Protein AF-A0AA95E1J8-F1 (afdb_monomer)

pLDDT: mean 93.03, std 6.42, range [55.44, 98.38]

Structure (mmCIF, N/CA/C/O backbone):
data_AF-A0AA95E1J8-F1
#
_entry.id   AF-A0AA95E1J8-F1
#
loop_
_atom_site.group_PDB
_atom_site.id
_atom_site.type_symbol
_atom_site.label_atom_id
_atom_site.label_alt_id
_atom_site.label_comp_id
_atom_site.label_asym_id
_atom_site.label_entity_id
_atom_site.label_seq_id
_atom_site.pdbx_PDB_ins_code
_atom_site.Cartn_x
_atom_site.Cartn_y
_atom_site.Cartn_z
_atom_site.occupancy
_atom_site.B_iso_or_equiv
_atom_site.auth_seq_id
_atom_site.auth_comp_id
_atom_site.auth_asym_id
_atom_site.auth_atom_id
_atom_site.pdbx_PDB_model_num
ATOM 1 N N . MET A 1 1 ? -0.603 -2.530 21.726 1.00 78.69 1 MET A N 1
ATOM 2 C CA . MET A 1 1 ? -0.134 -3.486 20.682 1.00 78.69 1 MET A CA 1
ATOM 3 C C . MET A 1 1 ? 0.598 -2.733 19.572 1.00 78.69 1 MET A C 1
ATOM 5 O O . MET A 1 1 ? 0.294 -1.566 19.393 1.00 78.69 1 MET A O 1
ATOM 9 N N . ILE A 1 2 ? 1.497 -3.368 18.795 1.00 86.25 2 ILE A N 1
ATOM 10 C CA . ILE A 1 2 ? 2.241 -2.690 17.702 1.00 86.25 2 ILE A CA 1
ATOM 11 C C . ILE A 1 2 ? 1.295 -1.888 16.793 1.00 86.25 2 ILE A C 1
ATOM 13 O O . ILE A 1 2 ? 1.528 -0.709 16.576 1.00 86.25 2 ILE A O 1
ATOM 17 N N . SER A 1 3 ? 0.189 -2.488 16.340 1.00 87.56 3 SER A N 1
ATOM 18 C CA . SER A 1 3 ? -0.815 -1.833 15.483 1.00 87.56 3 SER A CA 1
ATOM 19 C C . SER A 1 3 ? -1.412 -0.536 16.041 1.00 87.56 3 SER A C 1
ATOM 21 O O . SER A 1 3 ? -1.738 0.350 15.260 1.00 87.56 3 SER A O 1
ATOM 23 N N . GLU A 1 4 ? -1.553 -0.406 17.361 1.00 88.25 4 GLU A N 1
ATOM 24 C CA . GLU A 1 4 ? -2.068 0.821 17.993 1.00 88.25 4 GLU A CA 1
ATOM 25 C C . GLU A 1 4 ? -1.018 1.932 17.992 1.00 88.25 4 GLU A C 1
ATOM 27 O O . GLU A 1 4 ? -1.354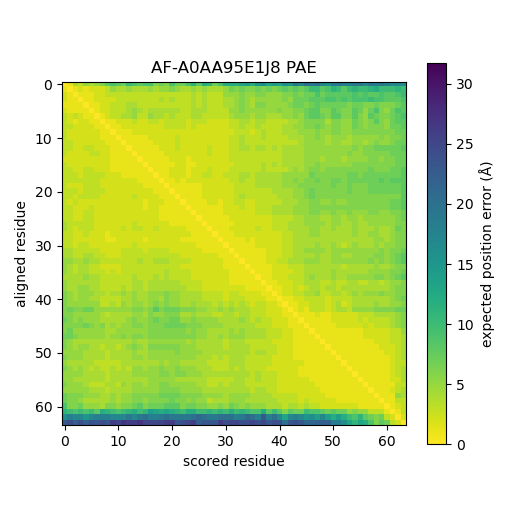 3.098 17.824 1.00 88.25 4 GLU A O 1
ATOM 32 N N . GLU A 1 5 ? 0.254 1.567 18.153 1.00 89.94 5 GLU A N 1
ATOM 33 C CA . GLU A 1 5 ? 1.374 2.507 18.177 1.00 89.94 5 GLU A CA 1
ATOM 34 C C . GLU A 1 5 ? 1.722 3.009 16.769 1.00 89.94 5 GLU A C 1
ATOM 36 O O . GLU A 1 5 ? 1.953 4.199 16.573 1.00 89.94 5 GLU A O 1
ATOM 41 N N . ILE A 1 6 ? 1.730 2.110 15.778 1.00 89.88 6 ILE A N 1
ATOM 42 C CA . ILE A 1 6 ? 2.138 2.434 14.402 1.00 89.88 6 ILE A CA 1
ATOM 43 C C . ILE A 1 6 ? 0.971 2.832 13.488 1.00 89.88 6 ILE A C 1
ATOM 45 O O . ILE A 1 6 ? 1.203 3.335 12.391 1.00 89.88 6 ILE A O 1
ATOM 49 N N . GLY A 1 7 ? -0.273 2.559 13.892 1.00 84.38 7 GLY A N 1
ATOM 50 C CA . GLY A 1 7 ? -1.485 2.898 13.135 1.00 84.38 7 GLY A CA 1
ATOM 51 C C . GLY A 1 7 ? -1.830 1.969 11.960 1.00 84.38 7 GLY A C 1
ATOM 52 O O . GLY A 1 7 ? -2.783 2.243 11.233 1.00 84.38 7 GLY A O 1
ATOM 53 N N . TYR A 1 8 ? -1.098 0.867 11.764 1.00 90.62 8 TYR A N 1
ATOM 54 C CA . TYR A 1 8 ? -1.394 -0.136 10.732 1.00 90.62 8 TYR A CA 1
ATOM 55 C C . TYR A 1 8 ? -2.297 -1.252 11.263 1.00 90.62 8 TYR A C 1
ATOM 57 O O . TYR A 1 8 ?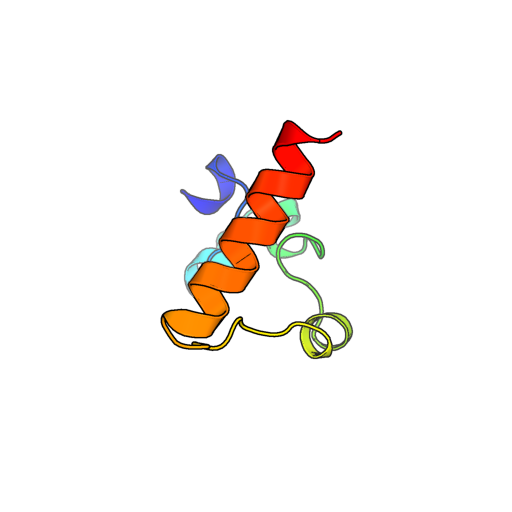 -2.089 -1.779 12.361 1.00 90.62 8 TYR A O 1
ATOM 65 N N . GLY A 1 9 ? -3.259 -1.670 10.437 1.00 92.75 9 GLY A N 1
ATOM 66 C CA . GLY A 1 9 ? -4.159 -2.781 10.742 1.00 92.75 9 GLY A CA 1
ATOM 67 C C . GLY A 1 9 ? -3.391 -4.077 10.999 1.00 92.75 9 GLY A C 1
ATOM 68 O O . GLY A 1 9 ? -2.443 -4.404 10.284 1.00 92.75 9 GLY A O 1
ATOM 69 N N . SER A 1 10 ? -3.785 -4.821 12.033 1.00 93.75 10 SER A N 1
ATOM 70 C CA . SER A 1 10 ? -3.186 -6.129 12.295 1.00 93.75 10 SER A CA 1
ATOM 71 C C . SER A 1 10 ? -3.735 -7.154 11.302 1.00 93.75 10 SER A C 1
ATOM 73 O O . SER A 1 10 ? -4.952 -7.211 11.112 1.00 93.75 10 SER A O 1
ATOM 75 N N . PRO A 1 11 ? -2.887 -8.022 10.725 1.00 93.12 11 PRO A N 1
ATOM 76 C CA . PRO A 1 11 ? -3.360 -9.159 9.942 1.00 93.12 11 PRO A CA 1
ATOM 77 C C . PRO A 1 11 ? -3.915 -10.296 10.822 1.00 93.12 11 PRO A C 1
ATOM 79 O O . PRO A 1 11 ? -4.413 -11.285 10.295 1.00 93.12 11 PRO A O 1
ATOM 82 N N . ASN A 1 12 ? -3.810 -10.201 12.154 1.00 94.69 12 ASN A N 1
ATOM 83 C CA . ASN A 1 12 ? -4.297 -11.218 13.082 1.00 94.69 12 ASN A CA 1
ATOM 84 C C . ASN A 1 12 ? -5.697 -10.850 13.603 1.00 94.69 12 ASN A C 1
ATOM 86 O O . ASN A 1 12 ? -5.891 -9.828 14.262 1.00 94.69 12 ASN A O 1
ATOM 90 N N . GLU A 1 13 ? -6.676 -11.716 13.353 1.00 93.50 13 GLU A N 1
ATOM 91 C CA . GLU A 1 13 ? -8.061 -11.485 13.770 1.00 93.50 13 GLU A CA 1
ATOM 92 C C . GLU A 1 13 ? -8.258 -11.469 15.290 1.00 93.50 13 GLU A C 1
ATOM 94 O O . GLU A 1 13 ? -9.072 -10.695 15.787 1.00 93.50 13 GLU A O 1
ATOM 99 N N . ALA A 1 14 ? -7.530 -12.302 16.042 1.00 95.19 14 ALA A N 1
ATOM 100 C CA . ALA A 1 14 ? -7.601 -12.301 17.503 1.00 95.19 14 ALA A CA 1
ATOM 101 C C . ALA A 1 14 ? -7.060 -10.983 18.064 1.00 95.19 14 ALA A C 1
ATOM 103 O O . ALA A 1 14 ? -7.683 -10.382 18.929 1.00 95.19 14 ALA A O 1
ATOM 104 N N . ALA A 1 15 ? -5.964 -10.483 17.491 1.00 93.44 15 ALA A N 1
ATOM 105 C CA . ALA A 1 15 ? -5.419 -9.177 17.836 1.00 93.44 15 ALA A CA 1
ATOM 106 C C . ALA A 1 15 ? -6.432 -8.051 17.564 1.00 93.44 15 ALA A C 1
ATOM 108 O O . ALA A 1 15 ? -6.638 -7.201 18.422 1.00 93.44 15 ALA A O 1
ATOM 109 N N . LYS A 1 16 ? -7.120 -8.065 16.414 1.00 93.50 16 LYS A N 1
ATOM 110 C CA . LYS A 1 16 ? -8.151 -7.0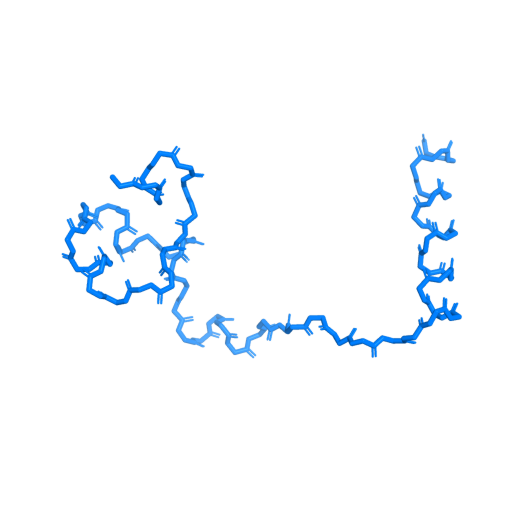64 16.088 1.00 93.50 16 LYS A CA 1
ATOM 111 C C . LYS A 1 16 ? -9.301 -7.030 17.105 1.00 93.50 16 LYS A C 1
ATOM 113 O O . LYS A 1 16 ? -9.829 -5.955 17.368 1.00 93.50 16 LYS A O 1
ATOM 118 N N . LYS A 1 17 ? -9.693 -8.179 17.667 1.00 93.88 17 LYS A N 1
ATOM 119 C CA . LYS A 1 17 ? -10.788 -8.270 18.654 1.00 93.88 17 LYS A CA 1
ATOM 120 C C . LYS A 1 17 ? -10.454 -7.611 19.993 1.00 93.88 17 LYS A C 1
ATOM 122 O O . LYS A 1 17 ? -11.367 -7.129 20.650 1.00 93.88 17 LYS A O 1
ATOM 127 N N . GLU A 1 18 ? -9.177 -7.573 20.362 1.00 94.50 18 GLU A N 1
ATOM 128 C CA . GLU A 1 18 ? -8.701 -6.955 21.607 1.00 94.50 18 GLU A CA 1
ATOM 129 C C . GLU A 1 18 ? -8.424 -5.446 21.460 1.00 94.50 18 GLU A C 1
ATOM 131 O O . GLU A 1 18 ? -8.161 -4.766 22.449 1.00 94.50 18 GLU A O 1
ATOM 136 N N . MET A 1 19 ? -8.471 -4.905 20.234 1.00 91.88 19 MET A N 1
ATOM 137 C CA . MET A 1 19 ? -8.199 -3.488 19.978 1.00 91.88 19 MET A CA 1
ATOM 138 C C . MET A 1 19 ? -9.333 -2.576 20.474 1.00 91.88 19 MET A C 1
ATOM 140 O O . MET A 1 19 ? -10.507 -2.962 20.434 1.00 91.88 19 MET A O 1
ATOM 144 N N . PRO A 1 20 ? -9.022 -1.311 20.819 1.00 93.12 20 PRO A N 1
ATOM 145 C CA . PRO A 1 20 ? -10.028 -0.284 21.059 1.00 93.12 20 PRO A CA 1
ATOM 146 C C . PRO A 1 20 ? -11.042 -0.183 19.901 1.00 93.12 20 PRO A C 1
ATOM 148 O O . PRO A 1 20 ? -10.635 -0.228 18.733 1.00 93.12 20 PRO A O 1
ATOM 151 N N . PRO A 1 21 ? -12.350 0.013 20.175 1.00 92.88 21 PRO A N 1
ATOM 152 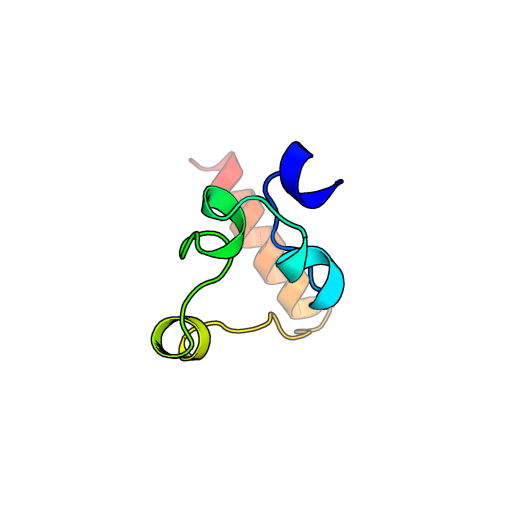C CA . PRO A 1 21 ? -13.384 0.063 19.134 1.00 92.88 21 PRO A CA 1
ATOM 153 C C . PRO A 1 21 ? -13.133 1.124 18.059 1.00 92.88 21 PRO A C 1
ATOM 155 O O . PRO A 1 21 ? -13.480 0.924 16.896 1.00 92.88 21 PRO A O 1
ATOM 158 N N . GLU A 1 22 ? -12.513 2.237 18.449 1.00 91.19 22 GLU A N 1
ATOM 159 C CA . GLU A 1 22 ? -12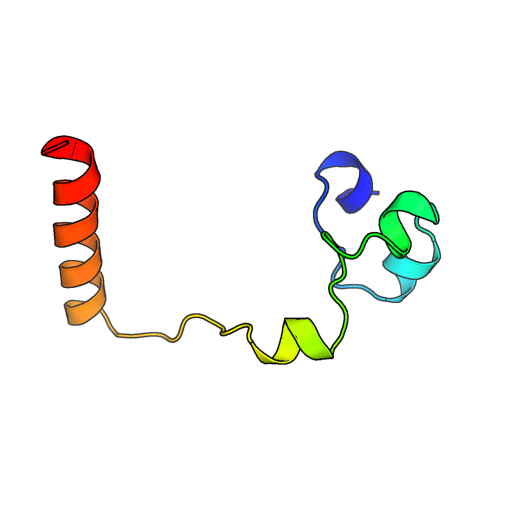.118 3.336 17.566 1.00 91.19 22 GLU A CA 1
ATOM 160 C C . GLU A 1 22 ? -11.088 2.923 16.509 1.00 91.19 22 GLU A C 1
ATOM 162 O O . GLU A 1 22 ? -11.118 3.455 15.405 1.00 91.19 22 GLU A O 1
ATOM 167 N N . LEU A 1 23 ? -10.229 1.942 16.804 1.00 90.81 23 LEU A N 1
ATOM 168 C CA . LEU A 1 23 ? -9.272 1.380 15.853 1.00 90.81 23 LEU A CA 1
ATOM 169 C C . LEU A 1 23 ? -9.856 0.161 15.128 1.00 90.81 23 LEU A C 1
ATOM 171 O O . LEU A 1 23 ? -9.756 0.060 13.906 1.00 90.81 23 LEU A O 1
ATOM 175 N N . ALA A 1 24 ? -10.502 -0.750 15.864 1.00 92.56 24 ALA A N 1
ATOM 176 C CA . ALA A 1 24 ? -11.048 -1.998 15.328 1.00 92.56 24 ALA A CA 1
ATOM 177 C C . ALA A 1 24 ? -12.127 -1.775 14.251 1.00 92.56 24 ALA A C 1
ATOM 179 O O . ALA A 1 24 ? -12.237 -2.576 13.316 1.00 92.56 24 ALA A O 1
ATOM 180 N N . ASN A 1 25 ? -12.887 -0.679 14.367 1.00 93.31 25 ASN A N 1
ATOM 181 C CA . ASN A 1 25 ? -13.958 -0.303 13.443 1.00 93.31 25 ASN A CA 1
ATOM 182 C C . ASN A 1 25 ? -13.581 0.853 12.503 1.00 93.31 25 ASN A C 1
ATOM 184 O O . ASN A 1 25 ? -14.449 1.352 11.789 1.00 93.31 25 ASN A O 1
ATOM 188 N N . ASN A 1 26 ? -12.321 1.303 12.494 1.00 93.69 26 ASN A N 1
ATOM 189 C CA . ASN A 1 26 ? -11.894 2.388 11.616 1.00 93.69 26 ASN A CA 1
ATOM 190 C C . ASN A 1 26 ? -11.869 1.913 10.149 1.00 93.69 26 ASN A C 1
ATOM 192 O O . ASN A 1 26 ? -11.028 1.074 9.814 1.00 93.69 26 ASN A O 1
ATOM 196 N N . PRO A 1 27 ? -12.711 2.458 9.249 1.00 94.12 27 PRO A N 1
ATOM 197 C CA . PRO A 1 27 ? -12.774 2.016 7.855 1.00 94.12 27 PRO A CA 1
ATOM 198 C C . PRO A 1 27 ? -11.547 2.421 7.023 1.00 94.12 27 PRO A C 1
ATOM 200 O O . PRO A 1 27 ? -11.360 1.896 5.932 1.00 94.12 27 PRO A O 1
ATOM 203 N N . ILE A 1 28 ? -10.699 3.332 7.515 1.00 92.12 28 ILE A N 1
ATOM 204 C CA . ILE A 1 28 ? -9.412 3.660 6.880 1.00 92.12 28 ILE A CA 1
ATOM 205 C C . ILE A 1 28 ? -8.401 2.530 7.126 1.00 92.12 28 ILE A C 1
ATOM 207 O O . ILE A 1 28 ? -7.619 2.196 6.242 1.00 92.12 28 ILE A O 1
ATOM 211 N N . VAL A 1 29 ? -8.436 1.920 8.317 1.00 93.19 29 VAL A N 1
ATOM 212 C CA . VAL A 1 29 ? -7.524 0.836 8.725 1.00 93.19 29 VAL A CA 1
ATOM 213 C C . VAL A 1 29 ? -8.054 -0.532 8.293 1.00 93.19 29 VAL A C 1
ATOM 215 O O . VAL A 1 29 ? -7.293 -1.376 7.823 1.00 93.19 29 VAL A O 1
ATOM 218 N N . TYR A 1 30 ? -9.364 -0.745 8.428 1.00 93.81 30 TYR A N 1
ATOM 219 C CA . TYR A 1 30 ? -10.071 -1.961 8.034 1.00 93.81 30 TYR A CA 1
ATOM 220 C C . TYR A 1 30 ? -11.215 -1.617 7.068 1.00 93.81 30 TYR A C 1
ATOM 222 O O . TYR A 1 30 ? -12.373 -1.541 7.494 1.00 93.81 30 TYR A O 1
ATOM 230 N N . PRO A 1 31 ? -10.917 -1.403 5.775 1.00 94.94 31 PRO A N 1
ATOM 231 C CA . PRO A 1 31 ? -11.932 -1.047 4.793 1.00 94.94 31 PRO A CA 1
ATOM 232 C C . PRO A 1 31 ? -13.004 -2.137 4.646 1.00 94.94 31 PRO A C 1
ATOM 234 O O . PRO A 1 31 ? -12.703 -3.327 4.786 1.00 94.94 31 PRO A O 1
ATOM 237 N N . PRO A 1 32 ? -14.256 -1.762 4.339 1.00 96.06 32 PRO A N 1
ATOM 238 C CA . PRO A 1 32 ? -15.313 -2.721 4.055 1.00 96.06 32 PRO A CA 1
ATOM 239 C C . PRO A 1 32 ? -15.054 -3.472 2.738 1.00 96.06 32 PRO A C 1
ATOM 241 O O . PRO A 1 32 ? -14.296 -3.033 1.868 1.00 96.06 32 PRO A O 1
ATOM 244 N N . ALA A 1 33 ? -15.697 -4.632 2.585 1.00 95.56 33 ALA A N 1
ATOM 245 C CA . ALA A 1 33 ? -15.459 -5.547 1.466 1.00 95.56 33 ALA A CA 1
ATOM 246 C C . ALA A 1 33 ? -15.739 -4.923 0.085 1.00 95.56 33 ALA A C 1
ATOM 248 O O . ALA A 1 33 ? -15.075 -5.253 -0.898 1.00 95.56 33 ALA A O 1
ATOM 249 N N . ASP A 1 34 ? -16.701 -4.004 0.001 1.00 96.69 34 ASP A N 1
ATOM 250 C CA . ASP A 1 34 ? -17.038 -3.279 -1.221 1.00 96.69 34 ASP A CA 1
ATOM 251 C C . ASP A 1 34 ? -15.951 -2.289 -1.657 1.00 96.69 34 ASP A C 1
ATOM 253 O O . ASP A 1 34 ? -15.856 -2.023 -2.851 1.00 96.69 34 ASP A O 1
ATOM 257 N N . LEU A 1 35 ? -15.109 -1.800 -0.740 1.00 95.12 35 LEU A N 1
ATOM 258 C CA . LEU A 1 35 ? -13.909 -1.032 -1.083 1.00 95.12 35 LEU A CA 1
ATOM 259 C C . LEU A 1 35 ? -12.715 -1.950 -1.359 1.00 95.12 35 LEU A C 1
ATOM 261 O O . LEU A 1 35 ? -11.993 -1.734 -2.331 1.00 95.12 35 LEU A O 1
ATOM 265 N N . LEU A 1 36 ? -12.537 -3.012 -0.564 1.00 94.19 36 LEU A N 1
ATOM 266 C CA . LEU A 1 36 ? -11.427 -3.959 -0.739 1.00 94.19 36 LEU A CA 1
ATOM 267 C C . LEU A 1 36 ? -11.428 -4.641 -2.112 1.00 94.19 36 LEU A C 1
ATOM 269 O O . LEU A 1 36 ? -10.357 -4.936 -2.633 1.00 94.19 36 LEU A O 1
ATOM 273 N N . LYS A 1 37 ? -12.593 -4.835 -2.744 1.00 96.31 37 LYS A N 1
ATOM 274 C CA . LYS A 1 37 ? -12.687 -5.417 -4.098 1.00 96.31 37 LYS A CA 1
ATOM 275 C C . LYS A 1 37 ? -11.983 -4.594 -5.189 1.00 96.31 37 LYS A C 1
ATOM 277 O O . LYS A 1 37 ? -11.768 -5.104 -6.282 1.00 96.31 37 LYS A O 1
ATOM 282 N N . HIS A 1 38 ? -11.693 -3.320 -4.922 1.00 96.06 38 HIS A N 1
ATOM 283 C CA . HIS A 1 38 ? -10.981 -2.431 -5.839 1.00 96.06 38 HIS A CA 1
ATOM 284 C C . HIS A 1 38 ? -9.469 -2.402 -5.584 1.00 96.06 38 HIS A C 1
ATOM 286 O O . HIS A 1 38 ? -8.735 -1.791 -6.359 1.00 96.06 38 HIS A O 1
ATOM 292 N N . ALA A 1 39 ? -8.996 -3.033 -4.507 1.00 94.81 39 ALA A N 1
ATOM 293 C CA . ALA A 1 39 ? -7.577 -3.131 -4.215 1.00 94.81 39 ALA A CA 1
ATOM 294 C C . ALA A 1 39 ? -6.906 -4.163 -5.130 1.00 94.81 39 ALA A C 1
ATOM 296 O O . ALA A 1 39 ? -7.495 -5.182 -5.489 1.00 94.81 39 ALA A O 1
ATOM 297 N N . MET A 1 40 ? -5.644 -3.911 -5.465 1.00 94.81 40 MET A N 1
ATOM 298 C CA . MET A 1 40 ? -4.801 -4.847 -6.200 1.00 94.81 40 MET A CA 1
ATOM 299 C C . MET A 1 40 ? -3.483 -5.037 -5.462 1.00 94.81 40 MET A C 1
ATOM 301 O O . MET A 1 40 ? -2.881 -4.072 -4.983 1.00 94.81 40 MET A O 1
ATOM 305 N N . PHE A 1 41 ? -3.025 -6.283 -5.389 1.00 93.69 41 PHE A N 1
ATOM 306 C CA . PHE A 1 41 ? -1.636 -6.541 -5.045 1.00 93.69 41 PHE A CA 1
ATOM 307 C C . PHE A 1 41 ? -0.758 -6.192 -6.242 1.00 93.69 41 PHE A C 1
ATOM 309 O O . PHE A 1 41 ? -1.152 -6.361 -7.395 1.00 93.69 41 PHE A O 1
ATOM 316 N N . ARG A 1 42 ? 0.441 -5.686 -5.958 1.00 91.44 42 ARG A N 1
ATOM 317 C CA . ARG A 1 42 ? 1.468 -5.537 -6.985 1.00 91.44 42 ARG A CA 1
ATOM 318 C C . ARG A 1 42 ? 1.934 -6.931 -7.400 1.00 91.44 42 ARG A C 1
ATOM 320 O O . ARG A 1 42 ? 2.283 -7.734 -6.538 1.00 91.44 42 ARG A O 1
ATOM 327 N N . GLU A 1 43 ? 1.966 -7.176 -8.701 1.00 94.19 43 GLU A N 1
ATOM 328 C CA . GLU A 1 43 ? 2.544 -8.388 -9.276 1.00 94.19 43 GLU A CA 1
ATOM 329 C C . GLU A 1 43 ? 4.046 -8.213 -9.525 1.00 94.19 43 GLU A C 1
ATOM 331 O O . GLU A 1 43 ? 4.544 -7.090 -9.661 1.00 94.19 43 GLU A O 1
ATOM 336 N N . ASP A 1 44 ? 4.768 -9.330 -9.575 1.00 96.44 44 ASP A N 1
ATOM 337 C CA . ASP A 1 44 ? 6.141 -9.342 -10.068 1.00 96.44 44 ASP A CA 1
ATOM 338 C C . ASP A 1 44 ? 6.133 -9.112 -11.586 1.00 96.44 44 ASP A C 1
ATOM 340 O O . ASP A 1 44 ? 5.458 -9.825 -12.330 1.00 96.44 44 ASP A O 1
ATOM 344 N N . VAL A 1 45 ? 6.867 -8.094 -12.034 1.00 96.31 45 VAL A N 1
ATOM 345 C CA . VAL A 1 45 ? 6.957 -7.680 -13.442 1.00 96.31 45 VAL A CA 1
ATOM 346 C C . VAL A 1 45 ? 8.333 -7.967 -14.056 1.00 96.31 45 VAL A C 1
ATOM 348 O O . VAL A 1 45 ? 8.560 -7.648 -15.222 1.00 96.31 45 VAL A O 1
ATOM 351 N N . GLY A 1 46 ? 9.247 -8.573 -13.293 1.00 98.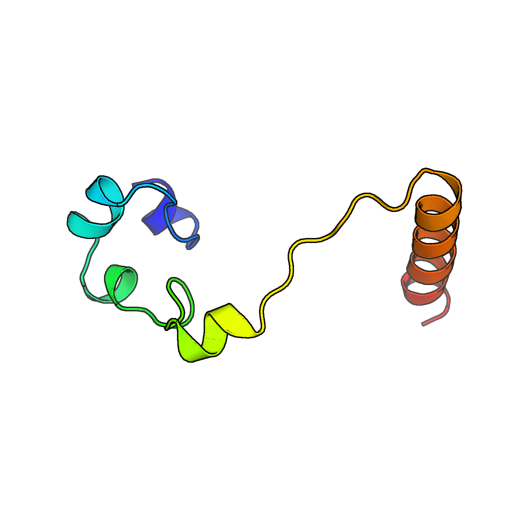19 46 GLY A N 1
ATOM 352 C CA . GLY A 1 46 ? 10.615 -8.857 -13.716 1.00 98.19 46 GLY A CA 1
ATOM 353 C C . GLY A 1 46 ? 11.522 -7.624 -13.802 1.00 98.19 46 GLY A C 1
ATOM 354 O O . GLY A 1 46 ? 11.084 -6.469 -13.775 1.00 98.19 46 GLY A O 1
ATOM 355 N N . ASP A 1 47 ? 12.823 -7.885 -13.921 1.00 98.38 47 ASP A N 1
ATOM 356 C CA . ASP A 1 47 ? 13.868 -6.863 -13.778 1.00 98.38 47 ASP A CA 1
ATOM 357 C C . ASP A 1 47 ? 13.803 -5.762 -14.848 1.00 98.38 47 ASP A C 1
ATOM 359 O O . ASP A 1 47 ? 14.014 -4.588 -14.543 1.00 98.38 47 ASP A O 1
ATOM 363 N N . GLU A 1 48 ? 13.471 -6.114 -16.095 1.00 98.31 48 GLU A N 1
ATOM 364 C CA . GLU A 1 48 ? 13.395 -5.156 -17.208 1.00 98.31 48 GLU A CA 1
ATOM 365 C C . GLU A 1 48 ? 12.309 -4.096 -16.972 1.00 98.31 48 GLU A C 1
ATOM 367 O O . GLU A 1 48 ? 12.555 -2.893 -17.102 1.00 98.31 48 GLU A O 1
ATOM 372 N N . ILE A 1 49 ? 11.114 -4.524 -16.560 1.00 98.12 49 ILE A N 1
ATOM 373 C CA . ILE A 1 49 ? 9.999 -3.609 -16.300 1.00 98.12 49 ILE A CA 1
ATOM 374 C C . ILE A 1 49 ? 10.232 -2.822 -15.008 1.00 98.12 49 ILE A C 1
ATOM 376 O O . ILE A 1 49 ? 9.922 -1.629 -14.949 1.00 98.12 49 ILE A O 1
ATOM 380 N N . MET A 1 50 ? 10.837 -3.439 -13.990 1.00 98.12 50 MET A N 1
ATOM 381 C CA . MET A 1 50 ? 11.222 -2.730 -12.767 1.00 98.12 50 MET A CA 1
ATOM 382 C C . MET A 1 50 ? 12.235 -1.610 -13.040 1.00 98.12 50 MET A C 1
ATOM 384 O O . MET A 1 50 ? 12.091 -0.516 -12.489 1.00 98.12 50 MET A O 1
ATOM 388 N N . ALA A 1 51 ? 13.210 -1.833 -13.928 1.00 98.06 51 ALA A N 1
ATOM 389 C CA . ALA A 1 51 ? 14.156 -0.799 -14.344 1.00 98.06 51 ALA A CA 1
ATOM 390 C C . ALA A 1 51 ? 13.451 0.376 -15.047 1.00 98.06 51 ALA A C 1
ATOM 392 O O . ALA A 1 51 ? 13.762 1.538 -14.774 1.00 98.06 51 ALA A O 1
ATOM 393 N N . LEU A 1 52 ? 12.449 0.090 -15.887 1.00 97.94 52 LEU A N 1
ATOM 394 C CA . LEU A 1 52 ? 11.640 1.119 -16.540 1.00 97.94 52 LEU A CA 1
ATOM 395 C C . LEU A 1 52 ? 10.837 1.953 -15.525 1.00 97.94 52 LEU A C 1
ATOM 397 O O . LEU A 1 52 ? 10.828 3.182 -15.603 1.00 97.94 52 LEU A O 1
ATOM 401 N N . TYR A 1 53 ? 10.196 1.313 -14.541 1.00 97.12 53 TYR A N 1
ATOM 402 C CA . TYR A 1 53 ? 9.504 2.018 -13.453 1.00 97.12 53 TYR A CA 1
ATOM 403 C C . TYR A 1 53 ? 10.444 2.934 -12.672 1.00 97.12 53 TYR A C 1
ATOM 405 O O . TYR A 1 53 ? 10.090 4.083 -12.396 1.00 97.12 53 TYR A O 1
ATOM 413 N N . GLN A 1 54 ? 11.648 2.454 -12.354 1.00 96.50 54 GLN A N 1
ATOM 414 C CA . GLN A 1 54 ? 12.647 3.239 -11.636 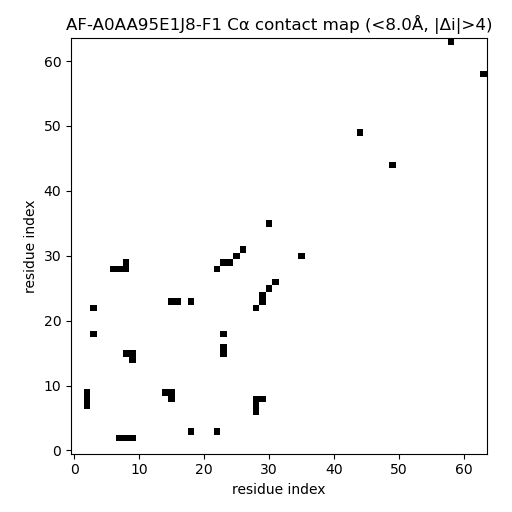1.00 96.50 54 GLN A CA 1
ATOM 415 C C . GLN A 1 54 ? 13.079 4.476 -12.436 1.00 96.50 54 GLN A C 1
ATOM 417 O O . GLN A 1 54 ? 13.102 5.573 -11.882 1.00 96.50 54 GLN A O 1
ATOM 422 N N . GLN A 1 55 ? 13.329 4.334 -13.743 1.00 97.31 55 GLN A N 1
ATOM 423 C CA . GLN A 1 55 ? 13.693 5.456 -14.614 1.00 97.31 55 GLN A CA 1
ATOM 424 C C . GLN A 1 55 ? 12.644 6.578 -14.576 1.00 97.31 55 GLN A C 1
ATOM 426 O O . GLN A 1 55 ? 12.988 7.752 -14.423 1.00 97.31 55 GLN A O 1
ATOM 431 N N . TYR A 1 56 ? 11.359 6.236 -14.710 1.00 97.06 56 TYR A N 1
ATOM 432 C CA . TYR A 1 56 ? 10.291 7.239 -14.681 1.00 97.06 56 TYR A CA 1
ATOM 433 C C . TYR A 1 56 ? 10.071 7.826 -13.286 1.00 97.06 56 TYR A C 1
ATOM 435 O O . TYR A 1 56 ? 9.753 9.010 -13.173 1.00 97.06 56 TYR A O 1
ATOM 443 N N . TRP A 1 57 ? 10.279 7.043 -12.227 1.00 97.12 57 TRP A N 1
ATOM 444 C CA . TRP A 1 57 ? 10.216 7.544 -10.856 1.00 97.12 57 TRP A CA 1
ATOM 445 C C . TRP A 1 57 ? 11.339 8.538 -10.546 1.00 97.12 57 TRP A C 1
ATOM 447 O O . TRP A 1 57 ? 11.098 9.574 -9.928 1.00 97.12 57 TRP A O 1
ATOM 457 N N . ASP A 1 58 ? 12.563 8.263 -10.998 1.00 97.06 58 ASP A N 1
ATOM 458 C CA . ASP A 1 58 ? 13.688 9.186 -10.842 1.00 97.06 58 ASP A CA 1
ATOM 459 C C . ASP A 1 58 ? 13.461 10.474 -11.619 1.00 97.06 58 ASP A C 1
ATOM 461 O O . ASP A 1 58 ? 13.647 11.558 -11.067 1.00 97.06 58 ASP A O 1
ATOM 465 N N . ARG A 1 59 ? 12.943 10.364 -12.846 1.00 96.56 59 ARG A N 1
ATOM 466 C CA . ARG A 1 59 ? 12.536 11.529 -13.624 1.00 96.56 59 ARG A CA 1
ATOM 467 C C . ARG A 1 59 ? 11.499 12.374 -12.884 1.00 96.56 59 ARG A C 1
ATOM 469 O O . ARG A 1 59 ? 11.665 13.581 -12.791 1.00 96.56 59 ARG A O 1
ATOM 476 N N . LEU A 1 60 ? 10.464 11.752 -12.315 1.00 96.88 60 LEU A N 1
ATOM 477 C CA . LEU A 1 60 ? 9.431 12.466 -11.560 1.00 96.88 60 LEU A CA 1
ATOM 478 C C . LEU A 1 60 ? 10.004 13.234 -10.359 1.00 96.88 60 LEU A C 1
ATOM 480 O O . LEU A 1 60 ? 9.574 14.348 -10.094 1.00 96.88 60 LEU A O 1
ATOM 484 N N . LYS A 1 61 ? 10.953 12.642 -9.626 1.00 95.69 61 LYS A N 1
ATOM 485 C CA . LYS A 1 61 ? 11.551 13.269 -8.436 1.00 95.69 61 LYS A CA 1
ATOM 486 C C . LYS A 1 61 ? 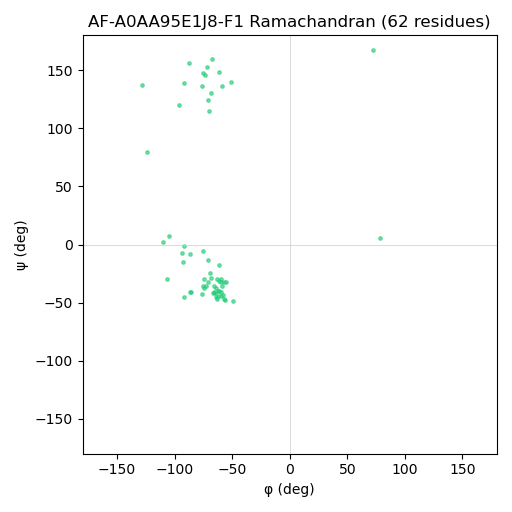12.527 14.401 -8.756 1.00 95.69 61 LYS A C 1
ATOM 488 O O . LYS A 1 61 ? 12.735 15.247 -7.896 1.00 95.69 61 LYS A O 1
ATOM 493 N N . VAL A 1 62 ? 13.205 14.337 -9.904 1.00 93.25 62 VAL A N 1
ATOM 494 C CA . VAL A 1 62 ? 14.351 15.208 -10.222 1.00 93.25 62 VAL A CA 1
ATOM 495 C C . VAL A 1 62 ? 14.005 16.277 -11.263 1.00 93.25 62 VAL A C 1
ATOM 497 O O . VAL A 1 62 ? 14.576 17.362 -11.205 1.00 93.25 62 VAL A O 1
ATOM 500 N N . ASP A 1 63 ? 13.070 16.007 -12.181 1.00 73.31 63 ASP A N 1
ATOM 501 C CA . ASP A 1 63 ? 12.656 16.955 -13.230 1.00 73.31 63 ASP A CA 1
ATOM 502 C C . ASP A 1 63 ? 11.456 17.843 -12.819 1.00 73.31 63 ASP A C 1
ATOM 504 O O . ASP A 1 63 ? 11.024 18.675 -13.622 1.00 73.31 63 ASP A O 1
ATOM 508 N N . MET A 1 64 ? 10.895 17.668 -11.612 1.00 55.44 64 MET A N 1
ATOM 509 C CA . MET A 1 64 ? 9.846 18.532 -11.036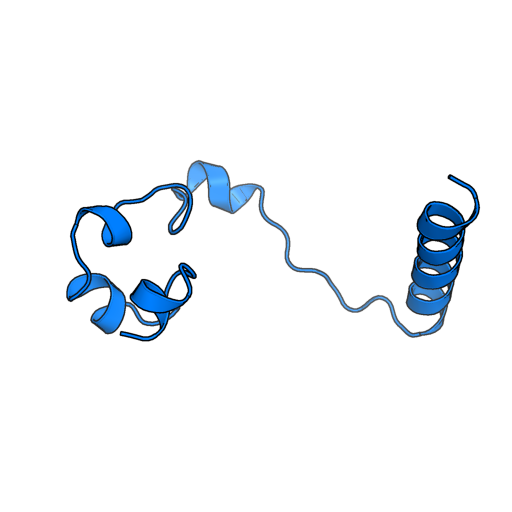 1.00 55.44 64 MET A CA 1
ATOM 510 C C . MET A 1 64 ? 10.399 19.559 -10.052 1.00 55.44 64 MET A C 1
ATOM 512 O O . MET A 1 64 ? 11.280 19.194 -9.244 1.00 55.44 64 MET A O 1
#

Sequence (64 aa):
MISEEIGYGSPNEAAKKEMPPELANNPIVYPPADLLKHAMFREDVGDEIMALYQQYWDRLKVDM

Radius of gyration: 17.7 Å; Cα contacts (8 Å, |Δi|>4): 23; chains: 1; bounding box: 31×31×39 Å

Foldseek 3Di:
DVCVVVVAADPDPVVLVPDDPCSSVPCVRVPDPVVCVPDDDDDDPDDVVVVVVVVVVVCVVPVD

Nearest PDB structures (foldseek):
  4gl0-assembly1_A  TM=9.426E-01  e=1.073E-01  Listeria monocytogenes EGD-e

Secondary structure (DSSP, 8-state):
-HHHHH-PPPS-HHHHHHS-HHHHT-TTTS--HHHHTT--PPPP-HHHHHHHHHHHHHHHHH--

Solvent-accessible surface area (backbone atoms only — not comparable to full-atom values): 4123 Å² total; per-residue (Å²): 106,71,42,74,77,72,66,48,65,66,92,45,69,72,62,43,70,74,43,59,67,78,61,56,67,24,53,89,57,52,56,54,70,86,59,53,75,75,63,75,82,86,74,90,68,57,72,72,52,50,51,53,52,49,54,55,51,51,44,59,69,67,78,102

Mean predicted aligned error: 4.2 Å